Protein AF-A0A838WZC5-F1 (afdb_monomer_lite)

Organism: NCBI:txid2594913

Sequence (48 aa):
MANEEKGKFLTVAEVADIMRVSKMTVYRLVHAGDLPAVRVGRSFRVNE

Structure (mmCIF, N/CA/C/O backbone):
data_AF-A0A838WZC5-F1
#
_entry.id   AF-A0A838WZC5-F1
#
loop_
_atom_site.group_PDB
_atom_site.id
_atom_site.type_symbol
_atom_site.label_atom_id
_atom_site.label_alt_id
_atom_site.label_comp_id
_atom_site.label_asym_id
_atom_site.label_entity_id
_atom_site.label_seq_id
_atom_site.pdbx_PDB_ins_code
_atom_site.Cartn_x
_atom_site.Cartn_y
_atom_site.Cartn_z
_atom_site.occupancy
_atom_site.B_iso_or_equiv
_atom_site.auth_seq_id
_atom_site.auth_comp_id
_atom_site.auth_asym_id
_atom_site.auth_atom_id
_atom_site.pdbx_PDB_model_num
ATOM 1 N N . MET A 1 1 ? 3.177 27.182 -9.052 1.00 44.34 1 MET A N 1
ATOM 2 C CA . MET A 1 1 ? 3.687 26.147 -8.128 1.00 44.34 1 MET A CA 1
ATOM 3 C C . MET A 1 1 ? 3.611 24.816 -8.855 1.00 44.34 1 MET A C 1
ATOM 5 O O . MET A 1 1 ? 2.605 24.134 -8.765 1.00 44.34 1 MET A O 1
ATOM 9 N N . ALA A 1 2 ? 4.613 24.520 -9.680 1.00 49.25 2 ALA A N 1
ATOM 10 C CA . ALA A 1 2 ? 4.723 23.244 -10.375 1.00 49.25 2 ALA A CA 1
ATOM 11 C C . ALA A 1 2 ? 5.627 22.371 -9.512 1.00 49.25 2 ALA A C 1
ATOM 13 O O . ALA A 1 2 ? 6.821 22.652 -9.442 1.00 49.25 2 ALA A O 1
ATOM 14 N N . ASN A 1 3 ? 5.064 21.407 -8.784 1.00 49.56 3 ASN A N 1
ATOM 15 C CA . ASN A 1 3 ? 5.876 20.537 -7.947 1.00 49.56 3 ASN A CA 1
ATOM 16 C C . ASN A 1 3 ? 5.621 19.064 -8.276 1.00 49.56 3 ASN A C 1
ATOM 18 O O . ASN A 1 3 ? 4.615 18.493 -7.876 1.00 49.56 3 ASN A O 1
ATOM 22 N N . GLU A 1 4 ? 6.597 18.499 -8.990 1.00 48.84 4 GLU A N 1
ATOM 23 C CA . GLU A 1 4 ? 7.054 17.111 -8.875 1.00 48.84 4 GLU A CA 1
ATOM 24 C C . GLU A 1 4 ? 6.060 15.997 -9.224 1.00 48.84 4 GLU A C 1
ATOM 26 O O . GLU A 1 4 ? 5.805 15.105 -8.421 1.00 48.84 4 GLU A O 1
ATOM 31 N N . GLU A 1 5 ? 5.661 15.931 -10.494 1.00 53.78 5 GLU A N 1
ATOM 32 C CA . GLU A 1 5 ? 5.173 14.698 -11.139 1.00 53.78 5 GLU A CA 1
ATOM 33 C C . GLU A 1 5 ? 6.328 13.701 -11.393 1.00 53.78 5 GLU A C 1
ATOM 35 O O . GLU A 1 5 ? 6.534 13.185 -12.491 1.00 53.78 5 GLU A O 1
ATOM 40 N N . LYS A 1 6 ? 7.160 13.460 -10.376 1.00 50.09 6 LYS A N 1
ATOM 41 C CA . LYS A 1 6 ? 8.112 12.346 -10.358 1.00 50.09 6 LYS A CA 1
ATOM 42 C C . LYS A 1 6 ? 7.491 11.287 -9.466 1.00 50.09 6 LYS A C 1
ATOM 44 O O . LYS A 1 6 ? 7.648 11.389 -8.255 1.00 50.09 6 LYS A O 1
ATOM 49 N N . GLY A 1 7 ? 6.771 10.341 -10.079 1.00 59.97 7 GLY A N 1
ATOM 50 C CA . GLY A 1 7 ? 5.965 9.303 -9.419 1.00 59.97 7 GLY A CA 1
ATOM 51 C C . GLY A 1 7 ? 6.491 8.931 -8.035 1.00 59.97 7 GLY A C 1
ATOM 52 O O . GLY A 1 7 ? 7.544 8.294 -7.903 1.00 59.97 7 GLY A O 1
ATOM 53 N N . LYS A 1 8 ? 5.807 9.426 -7.001 1.00 71.38 8 LYS A N 1
ATOM 54 C CA . LYS A 1 8 ? 6.234 9.246 -5.618 1.00 71.38 8 LYS A CA 1
ATOM 55 C C . LYS A 1 8 ? 5.856 7.837 -5.194 1.00 71.38 8 LYS A C 1
ATOM 57 O O . LYS A 1 8 ? 4.691 7.501 -5.034 1.00 71.38 8 LYS A O 1
ATOM 62 N N . PHE A 1 9 ? 6.870 7.003 -5.007 1.00 81.88 9 PHE A N 1
ATOM 63 C CA . PHE A 1 9 ? 6.685 5.652 -4.498 1.00 81.88 9 PHE A CA 1
ATOM 64 C C . PHE A 1 9 ? 6.541 5.658 -2.977 1.00 81.88 9 PHE A C 1
ATOM 66 O O . PHE A 1 9 ? 7.524 5.836 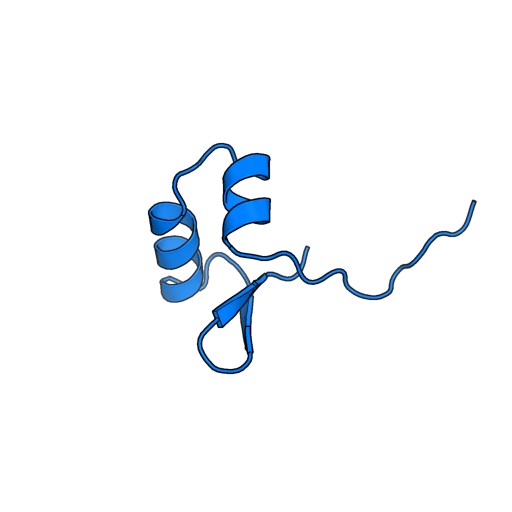-2.249 1.00 81.88 9 PHE A O 1
ATOM 73 N N . LEU A 1 10 ? 5.338 5.374 -2.498 1.00 88.75 10 LEU A N 1
ATOM 74 C CA . LEU A 1 10 ? 5.041 5.221 -1.082 1.00 88.75 10 LEU A CA 1
ATOM 75 C C . LEU A 1 10 ? 5.413 3.815 -0.600 1.00 88.75 10 LEU A C 1
ATOM 77 O O . LEU A 1 10 ? 5.327 2.817 -1.317 1.00 88.75 10 LEU A O 1
ATOM 81 N N . THR A 1 11 ? 5.865 3.707 0.640 1.00 91.69 11 THR A N 1
ATOM 82 C CA . THR A 1 11 ? 6.011 2.420 1.317 1.00 91.69 11 THR A CA 1
ATOM 83 C C . THR A 1 11 ? 4.651 1.884 1.750 1.00 91.69 11 THR A C 1
ATOM 85 O O . THR A 1 11 ? 3.692 2.621 1.959 1.00 91.69 11 THR A O 1
ATOM 88 N N . VAL A 1 12 ? 4.585 0.573 1.984 1.00 90.81 12 VAL A N 1
ATOM 89 C CA . VAL A 1 12 ? 3.399 -0.087 2.556 1.00 90.81 12 VAL A CA 1
ATOM 90 C C . VAL A 1 12 ? 2.961 0.547 3.886 1.00 90.81 12 VAL A C 1
ATOM 92 O O . VAL A 1 12 ? 1.774 0.552 4.193 1.00 90.81 12 VAL A O 1
ATOM 95 N N . ALA A 1 13 ? 3.905 1.060 4.683 1.00 92.12 13 ALA A N 1
ATOM 96 C CA . ALA A 1 13 ? 3.600 1.721 5.949 1.00 92.12 13 ALA A CA 1
ATOM 97 C C . ALA A 1 13 ? 2.937 3.086 5.726 1.00 92.12 13 ALA A C 1
ATOM 99 O O . ALA A 1 13 ? 1.882 3.340 6.291 1.00 92.12 13 ALA A O 1
ATOM 100 N N . GLU A 1 14 ? 3.496 3.907 4.837 1.00 91.06 14 GLU A N 1
ATOM 101 C CA . GLU A 1 14 ? 2.932 5.222 4.508 1.00 91.06 14 GLU A CA 1
ATOM 102 C C . GLU A 1 14 ? 1.524 5.091 3.914 1.00 91.06 14 GLU A C 1
ATOM 104 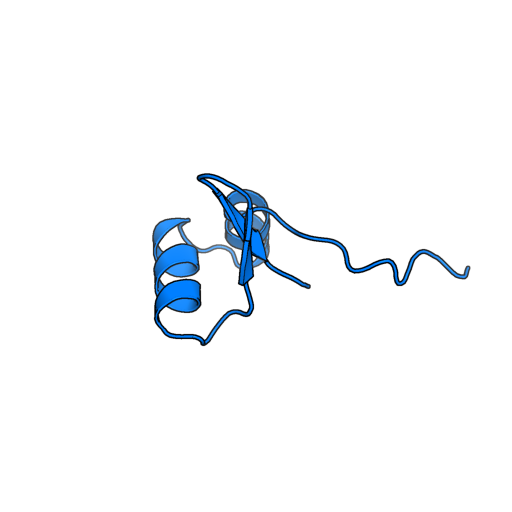O O . GLU A 1 14 ? 0.611 5.805 4.319 1.00 91.06 14 GLU A O 1
ATOM 109 N N . VAL A 1 15 ? 1.307 4.120 3.021 1.00 92.12 15 VAL A N 1
ATOM 110 C CA . VAL A 1 15 ? -0.031 3.845 2.475 1.00 92.12 15 VAL A CA 1
ATOM 111 C C . VAL A 1 15 ? -1.002 3.376 3.558 1.00 92.12 15 VAL A C 1
ATOM 113 O O . VAL A 1 15 ? -2.159 3.790 3.564 1.00 92.12 15 VAL A O 1
ATOM 116 N N . ALA A 1 16 ? -0.549 2.529 4.485 1.00 94.69 16 ALA A N 1
ATOM 117 C CA . ALA A 1 16 ? -1.375 2.063 5.595 1.00 94.69 16 ALA A CA 1
ATOM 118 C C . ALA A 1 16 ? -1.849 3.232 6.474 1.00 94.69 16 ALA A C 1
ATOM 120 O O . ALA A 1 16 ? -3.030 3.290 6.825 1.00 94.69 16 ALA A O 1
ATOM 121 N N . ASP A 1 17 ? -0.961 4.186 6.755 1.00 94.56 17 ASP A N 1
ATOM 122 C CA . ASP A 1 17 ? -1.274 5.375 7.547 1.00 94.56 17 ASP A CA 1
ATOM 123 C C . ASP A 1 17 ? -2.245 6.314 6.808 1.00 94.56 17 ASP A C 1
ATOM 125 O O . ASP A 1 17 ? -3.213 6.794 7.402 1.00 94.56 17 ASP A O 1
ATOM 129 N N . ILE A 1 18 ? -2.053 6.515 5.496 1.00 92.44 18 ILE A N 1
ATOM 130 C CA . ILE A 1 18 ? -2.930 7.348 4.653 1.00 92.44 18 ILE A CA 1
ATOM 131 C C . ILE A 1 18 ? -4.333 6.738 4.538 1.00 92.44 18 ILE A C 1
ATOM 133 O O . ILE A 1 18 ? -5.333 7.422 4.757 1.00 92.44 18 ILE A O 1
ATOM 137 N N . MET A 1 19 ? -4.421 5.443 4.226 1.00 93.38 19 MET A N 1
ATOM 138 C CA . MET A 1 19 ? -5.696 4.737 4.055 1.00 93.38 19 MET A CA 1
ATOM 139 C C . MET A 1 19 ? -6.358 4.369 5.392 1.00 93.38 19 MET A C 1
ATOM 141 O O . MET A 1 19 ? -7.500 3.912 5.399 1.00 93.38 19 MET A O 1
ATOM 145 N N . ARG A 1 20 ? -5.659 4.557 6.522 1.00 95.00 20 ARG A N 1
ATOM 146 C CA . ARG A 1 20 ? -6.084 4.155 7.876 1.00 95.00 20 ARG A CA 1
ATOM 147 C C . ARG A 1 20 ? -6.421 2.668 7.977 1.00 95.00 20 ARG A C 1
ATOM 149 O O . ARG A 1 20 ? -7.387 2.266 8.626 1.00 95.00 20 ARG A O 1
ATOM 156 N N . VAL A 1 21 ? -5.607 1.840 7.332 1.00 95.69 21 VAL A N 1
ATOM 157 C CA . VAL A 1 21 ? -5.739 0.379 7.345 1.00 95.69 21 VAL A CA 1
ATOM 158 C C . VAL A 1 21 ? -4.477 -0.263 7.904 1.00 95.69 21 VAL A C 1
ATOM 160 O O . VAL A 1 21 ? -3.428 0.359 8.009 1.00 95.69 21 VAL A O 1
ATOM 163 N N . SER A 1 22 ? -4.539 -1.546 8.257 1.00 96.94 22 SER A N 1
ATOM 164 C CA . SER A 1 22 ? -3.329 -2.270 8.651 1.00 96.94 22 SER A CA 1
ATOM 165 C C . SER A 1 22 ? -2.412 -2.523 7.446 1.00 96.94 22 SER A C 1
ATOM 167 O O . SER A 1 22 ? -2.881 -2.717 6.321 1.00 96.94 22 SER A O 1
ATOM 169 N N . LYS A 1 23 ? -1.098 -2.649 7.686 1.00 94.12 23 LYS A N 1
ATOM 170 C CA . LYS A 1 23 ? -0.124 -3.083 6.659 1.00 94.12 23 LYS A CA 1
ATOM 171 C C . LYS A 1 23 ? -0.546 -4.383 5.964 1.00 94.12 23 LYS A C 1
ATOM 173 O O . LYS A 1 23 ? -0.291 -4.556 4.780 1.00 94.12 23 LYS A O 1
ATOM 178 N N . MET A 1 24 ? -1.218 -5.285 6.685 1.00 96.69 24 MET A N 1
ATOM 179 C CA . MET A 1 24 ? -1.729 -6.536 6.122 1.00 96.69 24 MET A CA 1
ATOM 180 C C . MET A 1 24 ? -2.836 -6.298 5.092 1.00 96.69 24 MET A C 1
ATOM 182 O O . MET A 1 24 ? -2.890 -6.994 4.085 1.00 96.69 24 MET A O 1
ATOM 186 N N . THR A 1 25 ? -3.711 -5.313 5.306 1.00 96.06 25 THR A N 1
ATOM 187 C CA . THR A 1 25 ? -4.705 -4.913 4.301 1.00 96.06 25 THR A CA 1
ATOM 188 C C . THR A 1 25 ? -4.027 -4.381 3.048 1.00 96.06 25 THR A C 1
ATOM 190 O O . THR A 1 25 ? -4.372 -4.829 1.962 1.00 96.06 25 THR A O 1
ATOM 193 N N . VAL A 1 26 ? -3.007 -3.531 3.188 1.00 94.06 26 VAL A N 1
ATOM 194 C CA . VAL A 1 26 ? -2.233 -3.050 2.033 1.00 94.06 26 VAL A CA 1
ATOM 195 C C . VAL A 1 26 ? -1.571 -4.217 1.294 1.00 94.06 26 VAL A C 1
ATOM 197 O O . VAL A 1 26 ? -1.709 -4.326 0.082 1.00 94.06 26 VAL A O 1
ATOM 200 N N . TYR A 1 27 ? -0.934 -5.157 2.004 1.00 93.88 27 TYR A N 1
ATOM 201 C CA . TYR A 1 27 ? -0.374 -6.358 1.372 1.00 93.88 27 TYR A CA 1
ATOM 202 C C . TYR A 1 27 ? -1.425 -7.194 0.639 1.00 93.88 27 TYR A C 1
ATOM 204 O O . TYR A 1 27 ? -1.136 -7.686 -0.450 1.00 93.88 27 TYR A O 1
ATOM 212 N N . ARG A 1 28 ? -2.626 -7.354 1.211 1.00 93.88 28 ARG A N 1
ATOM 213 C CA . ARG A 1 28 ? -3.733 -8.064 0.557 1.00 93.88 28 ARG A CA 1
ATOM 214 C C . ARG A 1 28 ? -4.158 -7.368 -0.731 1.00 93.88 28 ARG A C 1
ATOM 216 O O . ARG A 1 28 ? -4.285 -8.053 -1.733 1.00 93.88 28 ARG A O 1
ATOM 223 N N . LEU A 1 29 ? -4.308 -6.044 -0.719 1.00 91.81 29 LEU A N 1
ATOM 224 C CA . LEU A 1 29 ? -4.675 -5.266 -1.908 1.00 91.81 29 LEU A CA 1
ATOM 225 C C . LEU A 1 29 ? -3.611 -5.376 -3.008 1.00 91.81 29 LEU A C 1
ATOM 227 O O . LEU A 1 29 ? -3.942 -5.580 -4.170 1.00 91.81 29 LEU A O 1
ATOM 231 N N . VAL A 1 30 ? -2.328 -5.336 -2.637 1.00 91.56 30 VAL A N 1
ATOM 232 C CA . VAL A 1 30 ? -1.225 -5.548 -3.588 1.00 91.56 30 VAL A CA 1
ATOM 233 C C . VAL A 1 30 ? -1.267 -6.954 -4.195 1.00 91.56 30 VAL A C 1
ATOM 235 O O . VAL A 1 30 ? -1.101 -7.101 -5.400 1.00 91.56 30 VAL A O 1
ATOM 238 N N . HIS A 1 31 ? -1.502 -7.994 -3.387 1.00 89.75 31 HIS A N 1
ATOM 239 C CA . HIS A 1 31 ? -1.581 -9.374 -3.892 1.00 89.75 31 HIS A CA 1
ATOM 240 C C . HIS A 1 31 ? -2.867 -9.655 -4.680 1.00 89.75 31 HIS A C 1
ATOM 242 O O . HIS A 1 31 ? -2.856 -10.525 -5.546 1.00 89.75 31 HIS A O 1
ATOM 248 N N . ALA A 1 32 ? -3.955 -8.936 -4.391 1.00 92.38 32 ALA A N 1
ATOM 249 C CA . ALA A 1 32 ? -5.202 -8.990 -5.150 1.00 92.38 32 ALA A CA 1
ATOM 250 C C . ALA A 1 32 ? -5.109 -8.243 -6.493 1.00 92.38 32 ALA A C 1
ATOM 252 O O . ALA A 1 32 ? -5.910 -8.499 -7.385 1.00 92.38 32 ALA A O 1
ATOM 253 N N . GLY A 1 33 ? -4.122 -7.352 -6.649 1.00 88.94 33 GLY A N 1
ATOM 254 C CA . GLY A 1 33 ? -3.975 -6.487 -7.822 1.00 88.94 33 GLY A CA 1
ATOM 255 C C . GLY A 1 33 ? -4.795 -5.195 -7.750 1.00 88.94 33 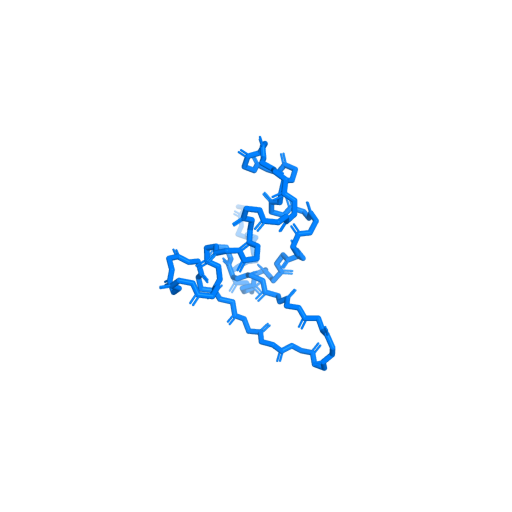GLY A C 1
ATOM 256 O O . GLY A 1 33 ? -4.741 -4.400 -8.682 1.00 88.94 33 GLY A O 1
ATOM 257 N N . ASP A 1 34 ? -5.499 -4.959 -6.640 1.00 90.38 34 ASP A N 1
ATOM 258 C CA . ASP A 1 34 ? -6.306 -3.754 -6.407 1.00 90.38 34 ASP A CA 1
ATOM 259 C C . ASP A 1 34 ? -5.448 -2.511 -6.138 1.00 90.38 34 ASP A C 1
ATOM 261 O O . ASP A 1 34 ? -5.918 -1.384 -6.282 1.00 90.38 34 ASP A O 1
ATOM 265 N N . LEU A 1 35 ? -4.192 -2.704 -5.720 1.00 87.44 35 LEU A N 1
ATOM 266 C CA . LEU A 1 35 ? -3.261 -1.618 -5.437 1.00 87.44 35 LEU A CA 1
ATOM 267 C C . LEU A 1 35 ? -1.970 -1.788 -6.255 1.00 87.44 35 LEU A C 1
ATOM 269 O O . LEU A 1 35 ? -1.211 -2.731 -5.996 1.00 87.44 35 LEU A O 1
ATOM 273 N N . PRO A 1 36 ? -1.686 -0.889 -7.219 1.00 87.31 36 PRO A N 1
ATOM 274 C CA . PRO A 1 36 ? -0.514 -0.998 -8.074 1.00 87.31 36 PRO A CA 1
ATOM 275 C C . PRO A 1 36 ? 0.765 -0.775 -7.261 1.00 87.31 36 PRO A C 1
ATOM 277 O O . PRO A 1 36 ? 1.046 0.316 -6.761 1.00 87.31 36 PRO A O 1
ATOM 280 N N . ALA A 1 37 ? 1.571 -1.828 -7.143 1.00 90.62 37 ALA A N 1
ATOM 281 C CA . ALA A 1 37 ? 2.836 -1.784 -6.429 1.00 90.62 37 ALA A CA 1
ATOM 282 C C . ALA A 1 37 ? 3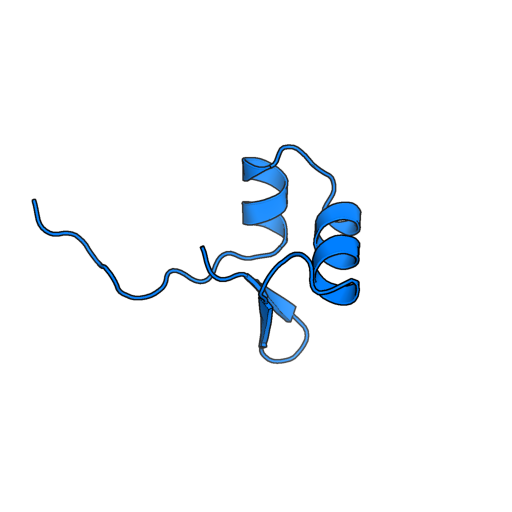.961 -2.459 -7.214 1.00 90.62 37 ALA A C 1
ATOM 284 O O . ALA A 1 37 ? 3.778 -3.469 -7.890 1.00 90.62 37 ALA A O 1
ATOM 285 N N . VAL A 1 38 ? 5.161 -1.914 -7.058 1.00 89.00 38 VAL A N 1
ATOM 286 C CA . VAL A 1 38 ? 6.409 -2.442 -7.592 1.00 89.00 38 VAL A CA 1
ATOM 287 C C . VAL A 1 38 ? 7.185 -3.103 -6.460 1.00 89.00 38 VAL A C 1
ATOM 289 O O . VAL A 1 38 ? 7.380 -2.533 -5.382 1.00 89.00 38 VAL A O 1
ATOM 292 N N . ARG A 1 39 ? 7.663 -4.325 -6.697 1.00 87.38 39 ARG A N 1
ATOM 293 C CA . ARG A 1 39 ? 8.563 -5.005 -5.766 1.00 87.38 39 ARG A CA 1
ATOM 294 C C . ARG A 1 39 ? 9.982 -4.471 -5.945 1.00 87.38 39 ARG A C 1
ATOM 296 O O . ARG A 1 39 ? 10.577 -4.630 -7.005 1.00 87.38 39 ARG A O 1
ATOM 303 N N . VAL A 1 40 ? 10.540 -3.892 -4.888 1.00 83.81 40 VAL A N 1
ATOM 304 C CA . VAL A 1 40 ? 11.921 -3.399 -4.846 1.00 83.81 40 VAL A CA 1
ATOM 305 C C . VAL A 1 40 ? 12.679 -4.205 -3.794 1.00 83.81 40 VAL A C 1
ATOM 307 O O . VAL A 1 40 ? 12.528 -4.009 -2.585 1.00 83.81 40 VAL A O 1
ATOM 310 N N . GLY A 1 41 ? 13.466 -5.177 -4.259 1.00 86.44 41 GLY A N 1
ATOM 311 C CA . GLY A 1 41 ? 14.156 -6.137 -3.397 1.00 86.44 41 GLY A CA 1
ATOM 312 C C . GLY A 1 41 ? 13.178 -6.974 -2.562 1.00 86.44 41 GLY A C 1
ATOM 313 O O . GLY A 1 41 ? 12.363 -7.736 -3.091 1.00 86.44 41 GLY A O 1
ATOM 314 N N . ARG A 1 42 ? 13.266 -6.847 -1.233 1.00 84.19 42 ARG A N 1
ATOM 315 C CA . ARG A 1 42 ? 12.399 -7.560 -0.272 1.00 84.19 42 ARG A CA 1
ATOM 316 C C . ARG A 1 42 ? 11.138 -6.780 0.116 1.00 84.19 42 ARG A C 1
ATOM 318 O O . ARG A 1 42 ? 10.322 -7.321 0.854 1.00 84.19 42 ARG A O 1
ATOM 325 N N . SER A 1 43 ? 10.976 -5.555 -0.381 1.00 80.94 43 SER A N 1
ATOM 326 C CA . SER A 1 43 ? 9.895 -4.645 0.007 1.00 80.94 43 SER A CA 1
ATOM 327 C C . SER A 1 43 ? 9.016 -4.273 -1.186 1.00 80.94 43 SER A C 1
ATOM 329 O O . SER A 1 43 ? 9.434 -4.381 -2.339 1.00 80.94 43 SER A O 1
ATOM 331 N N . PHE A 1 44 ? 7.800 -3.807 -0.906 1.00 84.06 44 PHE A N 1
ATOM 332 C CA . PHE A 1 44 ? 6.884 -3.270 -1.912 1.00 84.06 44 PHE A CA 1
ATOM 333 C C . PHE A 1 44 ? 6.841 -1.745 -1.835 1.00 84.06 44 PHE A C 1
ATOM 335 O O . PHE A 1 44 ? 6.907 -1.157 -0.751 1.00 84.06 44 PHE A O 1
ATOM 342 N N . ARG A 1 45 ? 6.742 -1.124 -3.006 1.00 84.62 45 ARG A N 1
ATOM 343 C CA . ARG A 1 45 ? 6.59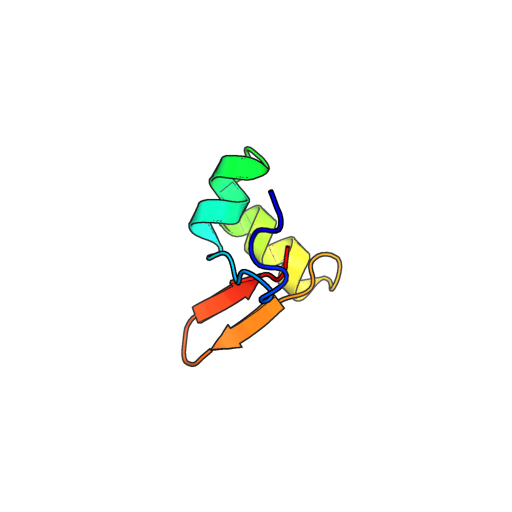5 0.311 -3.217 1.00 84.62 45 ARG A CA 1
ATOM 344 C C . ARG A 1 45 ? 5.311 0.535 -3.999 1.00 84.62 45 ARG A C 1
ATOM 346 O O . ARG A 1 45 ? 5.160 -0.029 -5.073 1.00 84.62 45 ARG A O 1
ATOM 353 N N . VAL A 1 46 ? 4.388 1.302 -3.450 1.00 82.69 46 VAL A N 1
ATOM 354 C CA . VAL A 1 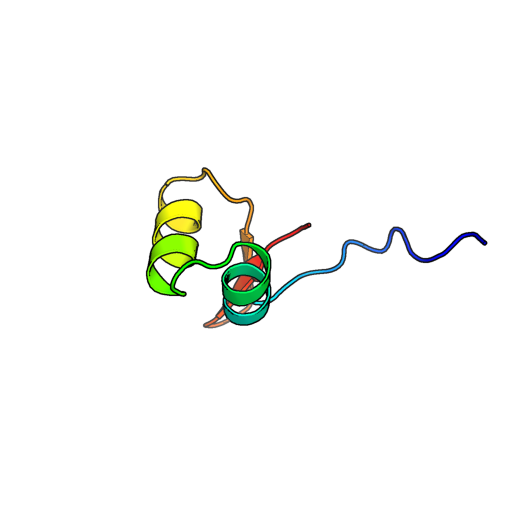46 ? 3.089 1.606 -4.050 1.00 82.69 46 VAL A CA 1
ATOM 355 C C . VAL A 1 46 ? 3.222 2.912 -4.824 1.00 82.69 46 VAL A C 1
ATOM 357 O O . VAL A 1 46 ? 3.857 3.840 -4.326 1.00 82.69 46 VAL A O 1
ATOM 360 N N . ASN A 1 47 ? 2.695 2.961 -6.044 1.00 78.81 47 ASN A N 1
ATOM 361 C CA . ASN A 1 47 ? 2.604 4.220 -6.784 1.00 78.81 47 ASN A CA 1
ATOM 362 C C . ASN A 1 47 ? 1.371 4.991 -6.289 1.00 78.81 47 ASN A C 1
ATOM 364 O O . ASN A 1 47 ? 0.372 4.340 -5.975 1.00 78.81 47 ASN A O 1
ATOM 368 N N . GLU A 1 48 ? 1.466 6.316 -6.160 1.00 64.06 48 GLU A N 1
ATOM 369 C CA . GLU A 1 48 ? 0.308 7.140 -5.765 1.00 64.06 48 GLU A CA 1
ATOM 370 C C . GLU A 1 48 ? -0.860 7.025 -6.755 1.00 64.06 48 GLU A C 1
ATOM 372 O O . GLU A 1 48 ? -0.601 6.827 -7.968 1.00 64.06 48 GLU A O 1
#

Foldseek 3Di:
DDDDPPFDWDFLVRVCVVVVHDSVVSVVCVVVVVFDWDDDPPGITTTD

Radius of gyration: 11.38 Å; chains: 1; bounding box: 20×36×20 Å

pLDDT: mean 83.4, std 14.89, range [44.34, 96.94]

InterPro domains:
  IPR009061 Putative DNA-binding domain superfamily [SSF46955] (8-46)
  IPR010093 SinI-like, DNA-binding domain [TIGR01764] (9-48)
  IPR041657 Helix-turn-helix domain, group 17 [PF12728] (9-47)

Secondary structure (DSSP, 8-state):
-----S--EEEHHHHHHHHT--HHHHHHHHHHTSS-EEEETTEEEEE-